Protein AF-A0A1M4EDM2-F1 (afdb_monomer_lite)

Organism: NCBI:txid93944

Radius of gyration: 16.01 Å; chains: 1; bounding box: 34×35×50 Å

InterPro domains:
  IPR000182 GNAT domain [PF00583] (12-68)
  IPR000182 GNAT domain [PS51186] (1-86)
  IPR016181 Acyl-CoA N-acyltransferase [SSF55729] (5-73)

pLDDT: mean 91.84, std 5.54, range [63.78, 97.19]

Structure (mmCIF, N/CA/C/O backbone):
data_AF-A0A1M4EDM2-F1
#
_entry.id   AF-A0A1M4EDM2-F1
#
loop_
_atom_site.group_PDB
_atom_site.id
_atom_site.type_symbol
_atom_site.label_atom_id
_atom_site.label_alt_id
_atom_site.label_comp_id
_atom_site.label_asym_id
_atom_site.label_entity_id
_atom_site.label_seq_id
_atom_site.pdbx_PDB_ins_code
_atom_site.Cartn_x
_atom_site.Cartn_y
_atom_site.Cartn_z
_atom_site.occupancy
_atom_site.B_iso_or_equiv
_atom_site.auth_seq_id
_atom_site.auth_comp_id
_atom_site.auth_asym_id
_atom_site.auth_atom_id
_atom_site.pdbx_PDB_model_num
ATOM 1 N N . MET A 1 1 ? -10.209 -5.060 -1.906 1.00 78.94 1 MET A N 1
ATOM 2 C CA . MET A 1 1 ? -8.745 -5.218 -1.933 1.00 78.94 1 MET A CA 1
ATOM 3 C C . MET A 1 1 ? -8.386 -5.806 -3.277 1.00 78.94 1 MET A C 1
ATOM 5 O O . MET A 1 1 ? -8.963 -6.828 -3.632 1.00 78.94 1 MET A O 1
ATOM 9 N N . SER A 1 2 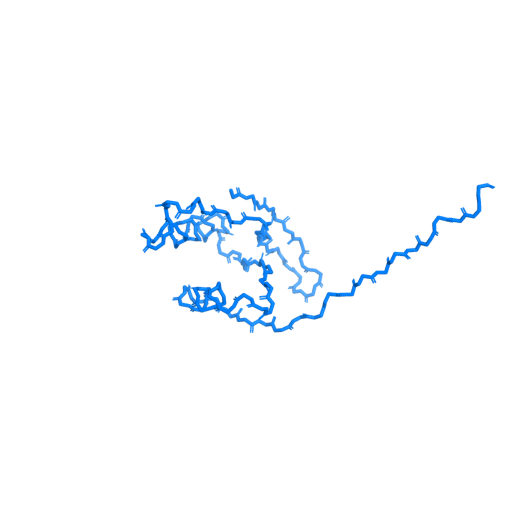? -7.505 -5.148 -4.019 1.00 89.25 2 SER A N 1
ATOM 10 C CA . SER A 1 2 ? -7.017 -5.591 -5.331 1.00 89.25 2 SER A CA 1
ATOM 11 C C . SER A 1 2 ? -5.493 -5.665 -5.312 1.00 89.25 2 SER A C 1
ATOM 13 O O . SER A 1 2 ? -4.829 -4.838 -4.686 1.00 89.25 2 SER A O 1
ATOM 15 N N . TRP A 1 3 ? -4.927 -6.666 -5.983 1.00 91.56 3 TRP A N 1
ATOM 16 C CA . TRP A 1 3 ? -3.483 -6.811 -6.142 1.00 91.56 3 TRP A CA 1
ATOM 17 C C . TRP A 1 3 ? -3.139 -7.544 -7.433 1.00 91.56 3 TRP A C 1
ATOM 19 O O . TRP A 1 3 ? -3.982 -8.199 -8.047 1.00 91.56 3 TRP A O 1
ATOM 29 N N . LEU A 1 4 ? -1.869 -7.459 -7.816 1.00 95.06 4 LEU A N 1
ATOM 30 C CA . LEU A 1 4 ? -1.296 -8.227 -8.914 1.00 95.06 4 LEU A CA 1
ATOM 31 C C . LEU A 1 4 ? 0.157 -8.606 -8.615 1.00 95.06 4 LEU A C 1
ATOM 33 O O . LEU A 1 4 ? 0.849 -7.929 -7.855 1.00 95.06 4 LEU A O 1
ATOM 37 N N . VAL A 1 5 ? 0.638 -9.683 -9.231 1.00 94.31 5 VAL A N 1
ATOM 38 C CA . VAL A 1 5 ? 2.057 -10.059 -9.169 1.00 94.31 5 VAL A CA 1
ATOM 39 C C . VAL A 1 5 ? 2.817 -9.305 -10.256 1.00 94.31 5 VAL A C 1
ATOM 41 O O . VAL A 1 5 ? 2.373 -9.227 -11.403 1.00 94.31 5 VAL A O 1
ATOM 44 N N . ARG A 1 6 ? 3.947 -8.702 -9.887 1.00 94.94 6 ARG A N 1
ATOM 45 C CA . ARG A 1 6 ? 4.773 -7.872 -10.766 1.00 94.94 6 ARG A CA 1
ATOM 46 C C . ARG A 1 6 ? 6.221 -8.329 -10.725 1.00 94.94 6 ARG A C 1
ATOM 48 O O . ARG A 1 6 ? 6.770 -8.545 -9.650 1.00 94.94 6 ARG A O 1
ATOM 55 N N . VAL A 1 7 ? 6.852 -8.366 -11.895 1.00 93.38 7 VAL A N 1
ATOM 56 C CA . VAL A 1 7 ? 8.300 -8.559 -12.015 1.00 93.38 7 VAL A CA 1
ATOM 57 C C . VAL A 1 7 ? 9.007 -7.286 -11.547 1.00 93.38 7 VAL A C 1
ATOM 59 O O . VAL A 1 7 ? 8.716 -6.187 -12.031 1.00 93.38 7 VAL A O 1
ATOM 62 N N . SER A 1 8 ? 9.955 -7.418 -10.622 1.00 90.06 8 SER A N 1
ATOM 63 C CA . SER A 1 8 ? 10.887 -6.346 -10.269 1.00 90.06 8 SER A CA 1
ATOM 64 C C . SER A 1 8 ? 12.179 -6.507 -11.060 1.00 90.06 8 SER A C 1
ATOM 66 O O . SER A 1 8 ? 12.987 -7.392 -10.786 1.00 90.06 8 SER A O 1
ATOM 68 N N . LEU A 1 9 ? 12.415 -5.594 -12.003 1.00 89.88 9 LEU A N 1
ATOM 69 C CA . LEU A 1 9 ? 13.661 -5.548 -12.779 1.00 89.88 9 LEU A CA 1
ATOM 70 C C . LEU A 1 9 ? 14.885 -5.175 -11.926 1.00 89.88 9 LEU A C 1
ATOM 72 O O . LEU A 1 9 ? 16.012 -5.438 -12.322 1.00 89.88 9 LEU A O 1
ATOM 76 N N . TRP A 1 10 ? 14.666 -4.582 -10.751 1.00 84.88 10 TRP A N 1
ATOM 77 C CA . TRP A 1 10 ? 15.733 -4.159 -9.844 1.00 84.88 10 TRP A CA 1
ATOM 78 C C . TRP A 1 10 ? 16.217 -5.281 -8.928 1.00 84.88 10 TRP A C 1
ATOM 80 O O . TRP A 1 10 ? 17.392 -5.333 -8.591 1.00 84.88 10 TRP A O 1
ATOM 90 N N . SER A 1 11 ? 15.310 -6.165 -8.506 1.00 85.00 11 SER A N 1
ATOM 91 C CA . SER A 1 11 ? 15.632 -7.281 -7.606 1.00 85.00 11 SER A CA 1
ATOM 92 C C . SER A 1 11 ? 15.678 -8.636 -8.313 1.00 85.00 11 SER A C 1
ATOM 94 O O . SER A 1 11 ? 15.997 -9.628 -7.671 1.00 85.00 11 SER A O 1
ATOM 96 N N . GLY A 1 12 ? 15.331 -8.695 -9.604 1.00 89.94 12 GLY A N 1
ATOM 97 C CA . GLY A 1 12 ? 15.335 -9.928 -10.398 1.00 89.94 12 GLY A CA 1
ATOM 98 C C . GLY A 1 12 ? 14.258 -10.947 -10.008 1.00 89.94 12 GLY A C 1
ATOM 99 O O . GLY A 1 12 ? 14.377 -12.112 -10.368 1.00 89.94 12 GLY A O 1
ATOM 100 N N . GLY A 1 13 ? 13.221 -10.535 -9.271 1.00 91.62 13 GLY A N 1
ATOM 101 C CA . GLY A 1 13 ? 12.186 -11.433 -8.753 1.00 91.62 13 GLY A CA 1
ATOM 102 C C . GLY A 1 13 ? 10.809 -10.782 -8.668 1.00 91.62 13 GLY A C 1
ATOM 103 O O . GLY A 1 13 ? 10.673 -9.561 -8.775 1.00 91.62 13 GLY A O 1
ATOM 104 N N . ASP A 1 14 ? 9.786 -11.607 -8.470 1.00 95.75 14 ASP A N 1
ATOM 105 C CA . ASP A 1 14 ? 8.400 -11.157 -8.378 1.00 95.75 14 ASP A CA 1
ATOM 106 C C . ASP A 1 14 ? 8.062 -10.576 -7.003 1.00 95.75 14 ASP A C 1
ATOM 108 O O . ASP A 1 14 ? 8.522 -11.050 -5.963 1.00 95.75 14 ASP A O 1
ATOM 112 N N . TYR A 1 15 ? 7.178 -9.584 -6.996 1.00 95.81 15 TYR A N 1
ATOM 113 C CA . TYR A 1 15 ? 6.573 -9.026 -5.792 1.00 95.81 15 TYR A CA 1
ATOM 114 C C . TYR A 1 15 ? 5.057 -8.901 -5.968 1.00 95.81 15 TYR A C 1
ATOM 116 O O . TYR A 1 15 ?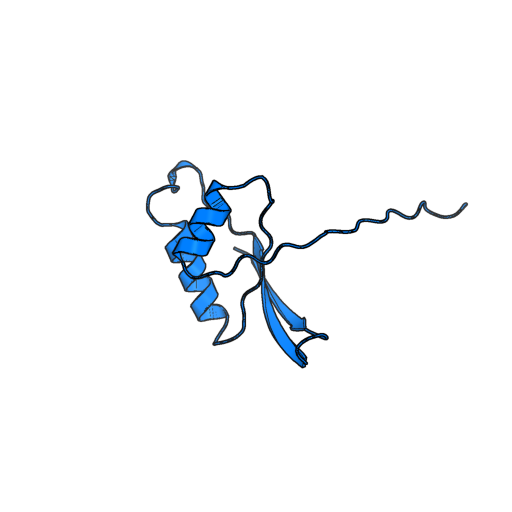 4.552 -8.809 -7.089 1.00 95.81 15 TYR A O 1
ATOM 124 N N . LEU A 1 16 ? 4.319 -8.896 -4.860 1.00 97.19 16 LEU A N 1
ATOM 125 C CA . LEU A 1 16 ? 2.884 -8.625 -4.862 1.00 97.19 16 LEU A CA 1
ATOM 126 C C . LEU A 1 16 ? 2.677 -7.112 -4.748 1.00 97.19 16 LEU A C 1
ATOM 128 O O . LEU A 1 16 ? 3.026 -6.499 -3.741 1.00 97.19 16 LEU A O 1
ATOM 132 N N . ALA A 1 17 ? 2.142 -6.496 -5.797 1.00 96.50 17 ALA A N 1
ATOM 133 C CA . ALA A 1 17 ? 1.752 -5.094 -5.796 1.00 96.50 17 ALA A CA 1
ATOM 134 C C . ALA A 1 17 ? 0.307 -4.987 -5.298 1.00 96.50 17 ALA A C 1
ATOM 136 O O . ALA A 1 17 ? -0.619 -5.382 -6.008 1.00 96.50 17 ALA A O 1
ATOM 137 N N . LEU A 1 18 ? 0.131 -4.484 -4.078 1.00 96.94 18 LEU A N 1
ATOM 138 C CA . LEU A 1 18 ? -1.178 -4.155 -3.527 1.00 96.94 18 LEU A CA 1
ATOM 139 C C . LEU A 1 18 ? -1.586 -2.785 -4.078 1.00 96.94 18 LEU A C 1
ATOM 141 O O . LEU A 1 18 ? -0.869 -1.804 -3.882 1.00 96.94 18 LEU A O 1
ATOM 145 N N . ASP A 1 19 ? -2.706 -2.759 -4.794 1.00 92.00 19 ASP A N 1
ATOM 146 C CA . ASP A 1 19 ? -3.212 -1.574 -5.486 1.00 92.00 19 ASP A CA 1
ATOM 147 C C . ASP A 1 19 ? -4.045 -0.724 -4.522 1.00 92.00 19 ASP A C 1
ATOM 149 O O . ASP A 1 19 ? -3.651 0.387 -4.184 1.00 92.00 19 ASP A O 1
ATOM 153 N N . ASP A 1 20 ? -5.110 -1.309 -3.960 1.00 87.94 20 ASP A N 1
ATOM 154 C CA . ASP A 1 20 ? -5.976 -0.624 -3.001 1.00 87.94 20 ASP A CA 1
ATOM 155 C C . ASP A 1 20 ? -6.381 -1.493 -1.802 1.00 87.94 20 ASP A C 1
ATOM 157 O O . ASP A 1 20 ? -6.798 -2.657 -1.919 1.00 87.94 20 ASP A O 1
ATOM 161 N N . LEU A 1 21 ? -6.354 -0.860 -0.627 1.00 89.19 21 LEU A N 1
ATOM 162 C CA . LEU A 1 21 ? -6.908 -1.358 0.628 1.00 89.19 21 LEU A CA 1
ATOM 163 C C . LEU A 1 21 ? -7.891 -0.326 1.187 1.00 89.19 21 LEU A C 1
ATOM 165 O O . LEU A 1 21 ? -7.499 0.715 1.712 1.00 89.19 21 LEU A O 1
ATOM 169 N N . PHE A 1 22 ? -9.178 -0.648 1.123 1.00 87.62 22 PHE A N 1
ATOM 170 C CA . PHE A 1 22 ? -10.241 0.190 1.662 1.00 87.62 22 PHE A CA 1
ATOM 171 C C . PHE A 1 22 ? -10.908 -0.492 2.856 1.00 87.62 22 PHE A C 1
ATOM 173 O O . PHE A 1 22 ? -11.234 -1.678 2.805 1.00 87.62 22 PHE A O 1
ATOM 180 N N . VAL A 1 23 ? -11.125 0.278 3.920 1.00 87.44 23 VAL A N 1
ATOM 181 C CA . VAL 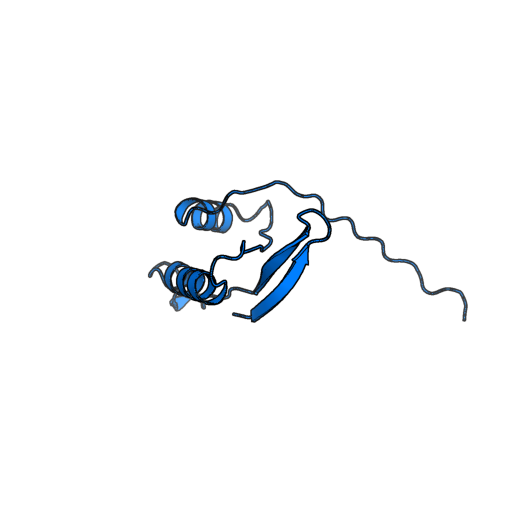A 1 23 ? -11.925 -0.105 5.086 1.00 87.44 23 VAL A CA 1
ATOM 182 C C . VAL A 1 23 ? -13.017 0.945 5.215 1.00 87.44 23 VAL A C 1
ATOM 184 O O . VAL A 1 23 ? -12.702 2.134 5.277 1.00 87.44 23 VAL A O 1
ATOM 187 N N . ALA A 1 24 ? -14.277 0.511 5.223 1.00 88.50 24 ALA A N 1
ATOM 188 C CA . ALA A 1 24 ? -15.414 1.403 5.411 1.00 88.50 24 ALA A CA 1
ATOM 189 C C . ALA A 1 24 ? -15.324 2.108 6.771 1.00 88.50 24 ALA A C 1
ATOM 191 O O . ALA A 1 24 ? -14.827 1.530 7.735 1.00 88.50 24 ALA A O 1
ATOM 192 N N . ASP A 1 25 ? -15.807 3.347 6.857 1.00 86.12 25 ASP A N 1
AT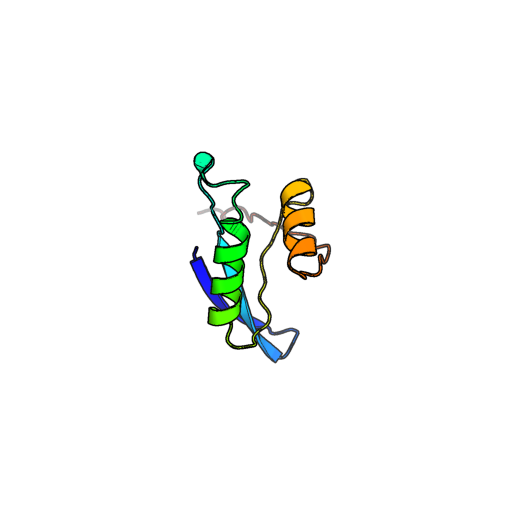OM 193 C CA . ASP A 1 25 ? -15.567 4.194 8.031 1.00 86.12 25 ASP A CA 1
ATOM 194 C C . ASP A 1 25 ? -16.104 3.599 9.340 1.00 86.12 25 ASP A C 1
ATOM 196 O O . ASP A 1 25 ? -15.421 3.686 10.357 1.00 86.12 25 ASP A O 1
ATOM 200 N N . GLY A 1 26 ? -17.251 2.913 9.301 1.00 87.69 26 GLY A N 1
ATOM 201 C CA . GLY A 1 26 ? -17.823 2.216 10.463 1.00 87.69 26 GLY A CA 1
ATOM 202 C C . GLY A 1 26 ? -17.020 1.003 10.951 1.00 87.69 26 GLY A C 1
ATOM 203 O O . GLY A 1 26 ? -17.197 0.579 12.084 1.00 87.69 26 GLY A O 1
ATOM 204 N N . GLU A 1 27 ? -16.103 0.487 10.131 1.00 85.25 27 GLU A N 1
ATOM 205 C CA . GLU A 1 27 ? -15.280 -0.697 10.422 1.00 85.25 27 GLU A CA 1
ATOM 206 C C . GLU A 1 27 ? -13.828 -0.323 10.778 1.00 85.25 27 GLU A C 1
ATOM 208 O O . GLU A 1 27 ? -12.959 -1.183 10.978 1.00 85.25 27 GLU A O 1
ATOM 213 N N . ARG A 1 28 ? -13.510 0.978 10.816 1.00 85.31 28 ARG A N 1
ATOM 214 C CA . ARG A 1 28 ? -12.183 1.460 11.214 1.00 85.31 28 ARG A CA 1
ATOM 215 C C . ARG A 1 28 ? -12.016 1.350 12.729 1.00 85.31 28 ARG A C 1
ATOM 217 O O . ARG A 1 28 ? -12.956 1.491 13.495 1.00 85.31 28 ARG A O 1
ATOM 224 N N . GLY A 1 29 ? -10.778 1.133 13.170 1.00 83.19 29 GLY A N 1
ATOM 225 C CA . GLY A 1 29 ? -10.443 1.040 14.595 1.00 83.19 29 GLY A CA 1
ATOM 226 C C . GLY A 1 29 ? -10.637 -0.348 15.213 1.00 83.19 29 GLY A C 1
ATOM 227 O O . GLY A 1 29 ? -9.960 -0.643 16.189 1.00 83.19 29 GLY A O 1
ATOM 228 N N . ASP A 1 30 ? -11.423 -1.236 14.595 1.00 85.50 30 ASP A N 1
ATOM 229 C CA . ASP A 1 30 ? -11.667 -2.605 15.087 1.00 85.50 30 ASP A CA 1
ATOM 230 C C . ASP A 1 30 ? -10.755 -3.668 14.432 1.00 85.50 30 ASP A C 1
ATOM 232 O O . ASP A 1 30 ? -11.115 -4.818 14.184 1.00 85.50 30 ASP A O 1
ATOM 236 N N . GLY A 1 31 ? -9.543 -3.273 14.036 1.00 89.75 31 GLY A N 1
ATOM 237 C CA . GLY A 1 31 ? -8.552 -4.196 13.465 1.00 89.75 31 GLY A CA 1
ATOM 238 C C . GLY A 1 31 ? -8.859 -4.734 12.057 1.00 89.75 31 GLY A C 1
ATOM 239 O O . GLY A 1 31 ? -8.067 -5.519 11.536 1.00 89.75 31 GLY A O 1
ATOM 240 N N . ALA A 1 32 ? -9.937 -4.296 11.393 1.00 92.38 32 ALA A N 1
ATOM 241 C CA . ALA A 1 32 ? -10.304 -4.745 10.043 1.00 92.38 32 ALA A CA 1
ATOM 242 C C . ALA A 1 32 ? -9.161 -4.591 9.025 1.00 92.38 32 ALA A C 1
ATOM 244 O O . ALA A 1 32 ? -8.854 -5.526 8.287 1.00 92.38 32 ALA A O 1
ATOM 245 N N . GLY A 1 33 ? -8.469 -3.448 9.040 1.00 92.75 33 GLY A N 1
ATOM 246 C CA . GLY A 1 33 ? -7.316 -3.212 8.167 1.00 92.75 33 GLY A CA 1
ATOM 247 C C . GLY A 1 33 ? -6.172 -4.204 8.397 1.00 92.75 33 GLY A C 1
ATOM 248 O O . GLY A 1 33 ? -5.547 -4.650 7.441 1.00 92.75 33 GLY A O 1
ATOM 249 N N . GLU A 1 34 ? -5.918 -4.598 9.647 1.00 94.19 34 GLU A N 1
ATOM 250 C CA . GLU A 1 34 ? -4.872 -5.577 9.960 1.00 94.19 34 GLU A CA 1
ATOM 251 C C . GLU A 1 34 ? -5.258 -6.976 9.478 1.00 94.19 34 GLU A C 1
ATOM 253 O O . GLU A 1 34 ? -4.437 -7.652 8.862 1.00 94.19 34 GLU A O 1
ATOM 258 N N . ARG A 1 35 ? -6.516 -7.390 9.684 1.00 94.81 35 ARG A N 1
ATOM 259 C CA . ARG A 1 35 ? -7.028 -8.669 9.162 1.00 94.81 35 ARG A CA 1
ATOM 260 C C . ARG A 1 35 ? -6.890 -8.745 7.643 1.00 94.81 35 ARG A C 1
ATOM 262 O O . ARG A 1 35 ? -6.440 -9.757 7.114 1.00 94.81 35 ARG A O 1
ATOM 269 N N . LEU A 1 36 ? -7.225 -7.657 6.953 1.00 95.19 36 LEU A N 1
ATOM 270 C CA . LEU A 1 36 ? -7.067 -7.565 5.507 1.00 95.19 36 LEU A CA 1
ATOM 271 C C . LEU A 1 36 ? -5.587 -7.648 5.098 1.00 95.19 36 LEU A C 1
ATOM 273 O O . LEU A 1 36 ? -5.249 -8.450 4.237 1.00 95.19 36 LEU A O 1
ATOM 277 N N . MET A 1 37 ? -4.682 -6.903 5.736 1.00 96.00 37 MET A N 1
ATOM 278 C CA . MET A 1 37 ? -3.248 -6.980 5.411 1.00 96.00 37 MET A CA 1
ATOM 279 C C . MET A 1 37 ? -2.642 -8.362 5.688 1.00 96.00 37 MET A C 1
ATOM 281 O O . MET A 1 37 ? -1.783 -8.810 4.932 1.00 96.00 37 MET A O 1
ATOM 285 N N . ARG A 1 38 ? -3.116 -9.078 6.715 1.00 95.12 38 ARG A N 1
ATOM 286 C CA . ARG A 1 38 ? -2.735 -10.481 6.948 1.00 95.12 38 ARG A CA 1
ATOM 287 C C . ARG A 1 38 ? -3.199 -11.387 5.810 1.00 95.12 38 ARG A C 1
ATOM 289 O O . ARG A 1 38 ? -2.416 -12.203 5.347 1.00 95.12 38 ARG A O 1
ATOM 296 N N . ALA A 1 39 ? -4.410 -11.194 5.290 1.00 96.00 39 ALA A N 1
ATOM 297 C CA . ALA A 1 39 ? -4.862 -11.928 4.108 1.00 96.00 39 ALA A CA 1
ATOM 298 C C . ALA A 1 39 ? -3.997 -11.634 2.862 1.00 96.00 39 ALA A C 1
ATOM 300 O O . ALA A 1 39 ? -3.717 -12.549 2.089 1.00 96.00 39 ALA A O 1
ATOM 301 N N . VAL A 1 40 ? -3.507 -10.395 2.692 1.00 96.19 40 VAL A N 1
ATOM 302 C CA . VAL A 1 40 ? -2.519 -10.065 1.641 1.00 96.19 40 VAL A CA 1
ATOM 303 C C . VAL A 1 40 ? -1.208 -10.822 1.860 1.00 96.19 40 VAL A C 1
ATOM 305 O O . VAL A 1 40 ? -0.636 -11.331 0.899 1.00 96.19 40 VAL A O 1
ATOM 308 N N . ALA A 1 41 ? -0.731 -10.906 3.107 1.00 95.88 41 ALA A N 1
ATOM 309 C CA . ALA A 1 41 ? 0.488 -11.636 3.467 1.00 95.88 41 ALA A CA 1
ATOM 310 C C . ALA A 1 41 ? 0.411 -13.117 3.082 1.00 95.88 41 ALA A C 1
ATOM 312 O O . ALA A 1 41 ? 1.334 -13.624 2.443 1.00 95.88 41 ALA A O 1
ATOM 313 N N . GLU A 1 42 ? -0.714 -13.772 3.369 1.00 96.00 42 GLU A N 1
ATOM 314 C CA . GLU A 1 42 ? -0.960 -15.150 2.929 1.00 96.00 42 GLU A CA 1
ATOM 315 C C . GLU A 1 42 ? -0.967 -15.254 1.394 1.00 96.00 42 GLU A C 1
ATOM 317 O O . GLU A 1 42 ? -0.282 -16.100 0.814 1.00 96.00 42 GLU A O 1
ATOM 322 N N . ALA A 1 43 ? -1.666 -14.341 0.708 1.00 95.62 43 ALA A N 1
ATOM 323 C CA . ALA A 1 43 ? -1.739 -14.321 -0.756 1.00 95.62 43 ALA A CA 1
ATOM 324 C C . ALA A 1 43 ? -0.384 -14.057 -1.440 1.00 95.62 43 ALA A C 1
ATOM 326 O O . ALA A 1 43 ? -0.173 -14.467 -2.584 1.00 95.62 43 ALA A O 1
ATOM 327 N N . ALA A 1 44 ? 0.552 -13.391 -0.761 1.00 95.94 44 ALA A N 1
ATOM 328 C CA . ALA A 1 44 ? 1.887 -13.132 -1.289 1.00 95.94 44 ALA A CA 1
ATOM 329 C C . ALA A 1 44 ? 2.736 -14.405 -1.407 1.00 95.94 44 ALA A C 1
ATOM 331 O O . ALA A 1 44 ? 3.661 -14.439 -2.229 1.00 95.94 44 ALA A O 1
ATOM 332 N N . ALA A 1 45 ? 2.420 -15.446 -0.626 1.00 94.44 45 ALA A N 1
ATOM 333 C CA . ALA A 1 45 ? 3.137 -16.720 -0.596 1.00 94.44 45 ALA A CA 1
ATOM 334 C C . ALA A 1 45 ? 4.666 -16.524 -0.507 1.00 94.44 45 ALA A C 1
ATOM 336 O O . ALA A 1 45 ? 5.429 -17.039 -1.324 1.00 94.44 45 ALA A O 1
ATOM 337 N N . GLY A 1 46 ? 5.102 -15.696 0.451 1.00 93.38 46 GLY A N 1
ATOM 338 C CA . GLY A 1 46 ? 6.516 -15.395 0.714 1.00 93.38 46 GLY A CA 1
ATOM 339 C C . GLY A 1 46 ? 7.140 -14.296 -0.155 1.00 93.38 46 GLY A C 1
ATOM 340 O O . GLY A 1 46 ? 8.290 -13.926 0.072 1.00 93.38 46 GLY A O 1
ATOM 341 N N . ARG A 1 47 ? 6.411 -13.737 -1.129 1.00 95.19 47 ARG A N 1
ATOM 342 C CA . ARG A 1 47 ? 6.882 -12.577 -1.905 1.00 95.19 47 ARG A CA 1
ATOM 343 C C . ARG A 1 47 ? 6.853 -11.304 -1.065 1.00 95.19 47 ARG A C 1
ATOM 345 O O . ARG A 1 47 ? 6.004 -11.132 -0.193 1.00 95.19 47 ARG A O 1
ATOM 352 N N . VAL A 1 48 ? 7.724 -10.357 -1.409 1.00 94.94 48 VAL A N 1
ATOM 353 C CA . VAL A 1 48 ? 7.624 -8.986 -0.892 1.00 94.94 48 VAL A CA 1
ATOM 354 C C . VAL A 1 48 ? 6.296 -8.383 -1.347 1.00 94.94 48 VAL A C 1
ATOM 356 O O . VAL A 1 48 ? 5.929 -8.495 -2.517 1.00 94.94 48 VAL A O 1
ATOM 359 N N . ILE A 1 49 ? 5.596 -7.714 -0.436 1.00 96.75 49 ILE A N 1
ATOM 360 C CA . ILE A 1 49 ? 4.393 -6.943 -0.748 1.00 96.75 49 ILE A CA 1
ATOM 361 C C . ILE A 1 49 ? 4.786 -5.468 -0.859 1.00 96.75 49 ILE A C 1
ATOM 363 O O . ILE A 1 49 ? 5.534 -4.964 -0.023 1.00 96.75 49 ILE A O 1
ATOM 367 N N . ARG A 1 50 ? 4.298 -4.768 -1.888 1.00 95.56 50 ARG A N 1
ATOM 368 C CA . ARG A 1 50 ? 4.546 -3.333 -2.093 1.00 95.56 50 ARG A CA 1
ATOM 369 C C . ARG A 1 50 ? 3.247 -2.578 -2.333 1.00 95.56 50 ARG A C 1
ATOM 371 O O . ARG A 1 50 ? 2.433 -3.005 -3.144 1.00 95.56 50 ARG A O 1
ATOM 378 N N . TRP A 1 51 ? 3.106 -1.443 -1.661 1.00 96.00 51 TRP A N 1
ATOM 379 C CA . TRP A 1 51 ? 2.049 -0.450 -1.848 1.00 96.00 51 TRP A CA 1
ATOM 380 C C . TRP A 1 51 ? 2.610 0.938 -1.542 1.00 96.00 51 TRP A C 1
ATOM 382 O O . TRP A 1 51 ? 3.693 1.068 -0.966 1.00 96.00 51 TRP A O 1
ATOM 392 N N . GLU A 1 52 ? 1.882 1.976 -1.937 1.00 95.12 52 GLU A N 1
ATOM 393 C CA . GLU A 1 52 ? 2.259 3.362 -1.677 1.00 95.12 52 GLU A CA 1
ATOM 394 C C . GLU A 1 52 ? 1.313 3.977 -0.640 1.00 95.12 52 GLU A C 1
ATOM 396 O O . GLU A 1 52 ? 0.125 3.667 -0.569 1.00 95.12 52 GLU A O 1
ATOM 401 N N . VAL A 1 53 ? 1.850 4.862 0.196 1.00 94.56 53 VAL A N 1
ATOM 402 C CA . VAL A 1 53 ? 1.078 5.662 1.147 1.00 94.56 53 VAL A CA 1
ATOM 403 C C . VAL A 1 53 ? 1.500 7.115 0.997 1.00 94.56 53 VAL A C 1
ATOM 405 O O . VAL A 1 53 ? 2.685 7.420 0.870 1.00 94.56 53 VAL A O 1
ATOM 408 N N . ALA A 1 54 ? 0.530 8.029 0.992 1.00 94.00 54 ALA A N 1
ATOM 409 C CA . ALA A 1 54 ? 0.827 9.451 0.904 1.00 94.00 54 ALA A CA 1
ATOM 410 C C . ALA A 1 54 ? 1.686 9.903 2.100 1.00 94.00 54 ALA A C 1
ATOM 412 O O . ALA A 1 54 ? 1.396 9.557 3.249 1.00 94.00 54 ALA A O 1
ATOM 413 N N . ALA A 1 55 ? 2.695 10.741 1.842 1.00 94.31 55 ALA A N 1
ATOM 414 C CA . ALA A 1 55 ? 3.575 11.290 2.879 1.00 94.31 55 ALA A CA 1
ATOM 415 C C . ALA A 1 55 ? 2.805 12.060 3.973 1.00 94.31 55 ALA A C 1
ATOM 417 O O . ALA A 1 55 ? 3.199 12.046 5.135 1.00 94.31 55 ALA A O 1
ATOM 418 N N . ALA A 1 56 ? 1.670 12.672 3.620 1.00 95.25 56 ALA A N 1
ATOM 419 C CA . ALA A 1 56 ? 0.796 13.366 4.564 1.00 95.25 56 ALA A CA 1
ATOM 420 C C . ALA A 1 56 ? -0.066 12.421 5.431 1.00 95.25 56 ALA A C 1
ATOM 422 O O . ALA A 1 56 ? -0.609 12.845 6.449 1.00 95.25 56 ALA A O 1
ATOM 423 N N . ASN A 1 57 ? -0.208 11.142 5.064 1.00 94.25 57 ASN A N 1
ATOM 424 C CA . ASN A 1 57 ? -1.056 10.191 5.784 1.00 94.25 57 ASN A CA 1
ATOM 425 C C . ASN A 1 57 ? -0.293 9.506 6.932 1.00 94.25 57 ASN A C 1
ATOM 427 O O . ASN A 1 57 ? 0.026 8.316 6.889 1.00 94.25 57 ASN A O 1
ATOM 431 N N . VAL A 1 58 ? -0.012 10.283 7.979 1.00 95.56 58 VAL A N 1
ATOM 432 C CA . VAL A 1 58 ? 0.738 9.839 9.168 1.00 95.56 58 VAL A CA 1
ATOM 433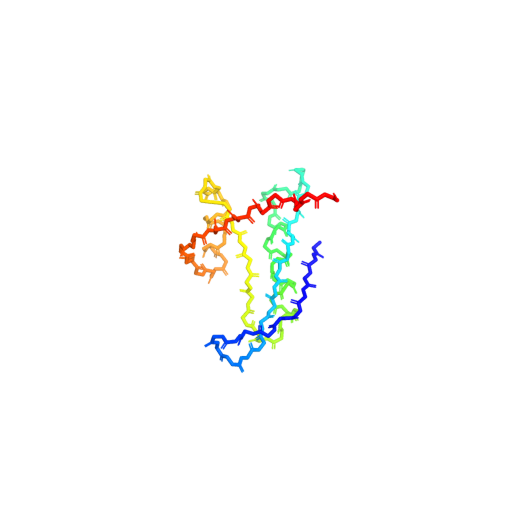 C C . VAL A 1 58 ? 0.041 8.679 9.890 1.00 95.56 58 VAL A C 1
ATOM 435 O O . VAL A 1 58 ? 0.703 7.779 10.403 1.00 95.56 58 VAL A O 1
ATOM 438 N N . ALA A 1 59 ? -1.295 8.663 9.917 1.00 91.94 59 ALA A N 1
ATOM 439 C CA . ALA A 1 59 ? -2.056 7.591 10.555 1.00 91.94 59 ALA A CA 1
ATOM 440 C C . ALA A 1 59 ? -1.847 6.244 9.844 1.00 91.94 59 ALA A C 1
ATOM 442 O O . ALA A 1 59 ? -1.555 5.244 10.502 1.00 91.94 59 ALA A O 1
ATOM 443 N N . ALA A 1 60 ? -1.927 6.220 8.508 1.00 92.38 60 ALA A N 1
ATOM 444 C CA . ALA A 1 60 ? -1.664 5.012 7.731 1.00 92.38 60 ALA A CA 1
ATOM 445 C C . ALA A 1 60 ? -0.196 4.572 7.830 1.00 92.38 60 ALA A C 1
ATOM 447 O O . ALA A 1 60 ? 0.070 3.385 7.981 1.00 92.38 60 ALA A O 1
ATOM 448 N N . GLN A 1 61 ? 0.757 5.510 7.824 1.00 95.38 61 GLN A N 1
ATOM 449 C CA . GLN A 1 61 ? 2.179 5.200 8.030 1.00 95.38 61 GLN A CA 1
ATOM 450 C C . GLN A 1 61 ? 2.425 4.493 9.370 1.00 95.38 61 GLN A C 1
ATOM 452 O O . GLN A 1 61 ? 3.030 3.422 9.391 1.00 95.38 61 GLN A O 1
ATOM 457 N N . ARG A 1 62 ? 1.881 5.028 10.474 1.00 94.88 62 ARG A N 1
ATOM 458 C CA . ARG A 1 62 ? 1.963 4.395 11.804 1.00 94.88 62 ARG A CA 1
ATOM 459 C C . ARG A 1 62 ? 1.313 3.015 11.824 1.00 94.88 62 ARG A C 1
ATOM 461 O O . ARG A 1 62 ? 1.841 2.092 12.438 1.00 94.88 62 ARG A O 1
ATOM 468 N N . PHE A 1 63 ? 0.169 2.869 11.158 1.00 93.12 63 PHE A N 1
ATOM 469 C CA . PHE A 1 63 ? -0.501 1.580 11.013 1.00 93.12 63 PHE A CA 1
ATOM 470 C C . PHE A 1 63 ? 0.385 0.557 10.287 1.00 93.12 63 PHE A C 1
ATOM 472 O O . PHE A 1 63 ? 0.573 -0.544 10.803 1.00 93.12 63 PHE A O 1
ATOM 479 N N . TYR A 1 64 ? 0.974 0.922 9.145 1.00 95.31 64 TYR A N 1
ATOM 480 C CA . TYR A 1 64 ? 1.825 0.022 8.366 1.00 95.31 64 TYR A CA 1
ATOM 481 C C . TYR A 1 64 ? 3.116 -0.353 9.107 1.00 95.31 64 TYR A C 1
ATOM 483 O O . TYR A 1 64 ? 3.487 -1.524 9.129 1.00 95.31 64 TYR A O 1
ATOM 491 N N . GLN A 1 65 ? 3.746 0.595 9.803 1.00 96.12 65 GLN A N 1
ATOM 492 C CA . GLN A 1 65 ? 4.896 0.302 10.667 1.00 96.12 65 GLN A CA 1
ATOM 493 C C . GLN A 1 65 ? 4.538 -0.678 11.789 1.00 96.12 65 GLN A C 1
ATOM 495 O O . GLN A 1 65 ? 5.289 -1.612 12.058 1.00 96.12 65 GLN A O 1
ATOM 500 N N . ARG A 1 66 ? 3.365 -0.515 12.419 1.00 94.81 66 ARG A N 1
ATOM 501 C CA . ARG A 1 66 ? 2.896 -1.403 13.495 1.00 94.81 66 ARG A CA 1
ATOM 502 C C . ARG A 1 66 ? 2.713 -2.853 13.039 1.00 94.81 66 ARG A C 1
ATOM 504 O O . ARG A 1 66 ? 2.897 -3.754 13.849 1.00 94.81 66 ARG A O 1
ATOM 511 N N . ILE A 1 67 ? 2.368 -3.083 11.772 1.00 93.38 67 ILE A N 1
ATOM 512 C CA . ILE A 1 67 ? 2.252 -4.437 11.204 1.00 93.38 67 ILE A CA 1
ATOM 513 C C . ILE A 1 67 ? 3.575 -4.961 10.612 1.00 93.38 67 ILE A C 1
ATOM 515 O O . ILE A 1 67 ? 3.581 -6.020 9.993 1.00 93.38 67 ILE A O 1
ATOM 519 N N . GLY A 1 68 ? 4.686 -4.239 10.803 1.00 95.19 68 GLY A N 1
ATOM 520 C CA . GLY A 1 68 ? 6.031 -4.660 10.404 1.00 95.19 68 GLY A CA 1
ATOM 521 C C . GLY A 1 68 ? 6.486 -4.187 9.022 1.00 95.19 68 GLY A C 1
ATOM 522 O O . GLY A 1 68 ? 7.519 -4.650 8.546 1.00 95.19 68 GLY A O 1
ATOM 523 N N . ALA A 1 69 ? 5.752 -3.283 8.365 1.00 96.62 69 ALA A N 1
ATOM 524 C CA . ALA A 1 69 ? 6.191 -2.724 7.089 1.00 96.62 69 ALA A CA 1
ATOM 525 C C . ALA A 1 69 ? 7.300 -1.678 7.285 1.00 96.62 69 ALA A C 1
ATOM 527 O O . ALA A 1 69 ? 7.205 -0.794 8.141 1.00 96.62 69 ALA A O 1
ATOM 528 N N . GLU A 1 70 ? 8.320 -1.736 6.434 1.00 96.75 70 GLU A N 1
ATOM 529 C CA . GLU A 1 70 ? 9.338 -0.694 6.323 1.00 96.75 70 GLU A CA 1
ATOM 530 C C . GLU A 1 70 ? 8.837 0.444 5.420 1.00 96.75 70 GLU A C 1
ATOM 532 O O . GLU A 1 70 ? 8.296 0.205 4.338 1.00 96.75 70 GLU A O 1
ATOM 537 N N . LEU A 1 71 ? 9.015 1.697 5.854 1.00 96.69 71 LEU A N 1
ATOM 538 C CA . LEU A 1 71 ? 8.662 2.871 5.057 1.00 96.69 71 LEU A CA 1
ATOM 539 C C . LEU A 1 71 ? 9.898 3.406 4.337 1.00 96.69 71 LEU A C 1
ATOM 541 O O . LEU A 1 71 ? 10.811 3.932 4.969 1.00 96.69 71 LEU A O 1
ATOM 545 N N . ILE A 1 72 ? 9.884 3.325 3.009 1.00 94.94 72 ILE A N 1
ATOM 546 C CA . ILE A 1 72 ? 10.957 3.830 2.152 1.00 94.94 72 ILE A CA 1
ATOM 547 C C . ILE A 1 72 ? 10.449 5.086 1.426 1.00 94.94 72 ILE A C 1
ATOM 549 O O . ILE A 1 72 ? 9.502 4.984 0.638 1.00 94.94 72 ILE A O 1
ATOM 553 N N . PRO A 1 73 ? 11.042 6.274 1.659 1.00 93.44 73 PRO A N 1
ATOM 554 C CA . PRO A 1 73 ? 10.684 7.480 0.923 1.00 93.44 73 PRO A CA 1
ATOM 555 C C . PRO A 1 73 ? 10.903 7.306 -0.584 1.00 93.44 73 PRO A C 1
ATOM 557 O O . PRO A 1 73 ? 11.941 6.812 -1.023 1.00 93.44 73 PRO A O 1
ATOM 560 N N . LYS A 1 74 ? 9.936 7.753 -1.387 1.00 91.00 74 LYS A N 1
ATOM 561 C CA . LYS A 1 74 ? 9.993 7.692 -2.851 1.00 91.00 74 LYS A CA 1
ATOM 562 C C . LYS A 1 74 ? 9.436 8.975 -3.456 1.00 91.00 74 LYS A C 1
ATOM 564 O O . LYS A 1 74 ? 8.424 9.498 -2.999 1.00 91.00 74 LYS A O 1
ATOM 569 N N . LEU A 1 75 ? 10.080 9.450 -4.519 1.00 93.69 75 LEU A N 1
ATOM 570 C CA . LEU A 1 75 ? 9.547 10.509 -5.372 1.00 93.69 75 LEU A CA 1
ATOM 571 C C . LEU A 1 75 ? 8.717 9.891 -6.502 1.00 93.69 75 LEU A C 1
ATOM 573 O O . LEU A 1 75 ? 9.150 8.944 -7.160 1.00 93.69 75 LEU A O 1
ATOM 577 N N . ILE A 1 76 ? 7.526 10.441 -6.738 1.00 92.00 76 ILE A N 1
ATOM 578 C CA . ILE A 1 76 ? 6.685 10.085 -7.884 1.00 92.00 76 ILE A CA 1
ATOM 579 C C . ILE A 1 76 ? 6.853 11.181 -8.934 1.00 92.00 76 ILE A C 1
ATOM 581 O O . ILE A 1 76 ? 6.318 12.279 -8.788 1.00 92.00 76 ILE A O 1
ATOM 585 N N . CYS A 1 77 ? 7.586 10.882 -10.004 1.00 93.44 77 CYS A N 1
ATOM 586 C CA . CYS A 1 77 ? 7.699 11.771 -11.154 1.00 93.44 77 CYS A CA 1
ATOM 587 C C . CYS A 1 77 ? 6.502 11.555 -12.087 1.00 93.44 77 CYS A C 1
ATOM 589 O O . CYS A 1 77 ? 6.223 10.425 -12.488 1.00 93.44 77 CYS A O 1
ATOM 591 N N . ARG A 1 78 ? 5.806 12.633 -12.460 1.00 93.31 78 ARG A N 1
ATOM 592 C CA . ARG A 1 78 ? 4.761 12.612 -13.492 1.00 93.31 78 ARG A CA 1
ATOM 593 C C . ARG A 1 78 ? 5.150 13.569 -14.606 1.00 93.31 78 ARG A C 1
ATOM 595 O O . ARG A 1 78 ? 5.431 14.732 -14.338 1.00 93.31 78 ARG A O 1
ATOM 602 N N . TRP A 1 79 ? 5.134 13.085 -15.842 1.00 94.19 79 TRP A N 1
ATOM 603 C CA . TRP A 1 79 ? 5.327 13.909 -17.028 1.00 94.19 79 TRP A CA 1
ATOM 604 C C . TRP A 1 79 ? 4.145 13.697 -17.966 1.00 94.19 79 TRP A C 1
ATOM 606 O O . TRP A 1 79 ? 3.956 12.610 -18.505 1.00 94.19 79 TRP A O 1
ATOM 616 N N . GLN A 1 80 ? 3.321 14.730 -18.119 1.00 93.12 80 GLN A N 1
ATOM 617 C CA . GLN A 1 80 ? 2.244 14.741 -19.097 1.00 93.12 80 GLN A CA 1
ATOM 618 C C . GLN A 1 80 ? 2.781 15.356 -20.390 1.00 93.12 80 GLN A C 1
ATOM 620 O O . GLN A 1 80 ? 3.032 16.558 -20.453 1.00 93.12 80 GLN A O 1
ATOM 625 N N . VAL A 1 81 ? 2.987 14.524 -21.410 1.00 91.12 81 VAL A N 1
ATOM 626 C CA . VAL A 1 81 ? 3.368 14.987 -22.749 1.00 91.12 81 VAL A CA 1
ATOM 627 C C . VAL A 1 81 ? 2.103 15.475 -23.449 1.00 91.12 81 VAL A C 1
ATOM 629 O O . VAL A 1 81 ? 1.097 14.765 -23.483 1.00 91.12 81 VAL A O 1
ATOM 632 N N . ALA A 1 82 ? 2.125 16.700 -23.973 1.00 86.62 82 ALA A N 1
ATOM 633 C CA . ALA A 1 82 ? 1.017 17.200 -24.776 1.00 86.62 82 ALA A CA 1
ATOM 634 C C . ALA A 1 82 ? 0.844 16.307 -26.019 1.00 86.62 82 ALA A C 1
ATOM 636 O O . ALA A 1 82 ? 1.851 15.913 -26.615 1.00 86.62 82 ALA A O 1
ATOM 637 N N . PRO A 1 83 ? -0.394 15.978 -26.434 1.00 79.31 83 PRO A N 1
ATOM 638 C CA . PRO A 1 83 ? -0.589 15.325 -27.719 1.00 79.31 83 PRO A CA 1
ATOM 639 C C . PRO A 1 83 ? 0.025 16.208 -28.813 1.00 79.31 83 PRO A C 1
ATOM 641 O O . PRO A 1 83 ? -0.163 17.426 -28.803 1.00 79.31 83 PRO A O 1
ATOM 644 N N . GLY A 1 84 ? 0.799 15.603 -29.720 1.00 79.69 84 GLY A N 1
ATOM 645 C CA . GLY A 1 84 ? 1.360 16.314 -30.870 1.00 79.69 84 GLY A CA 1
ATOM 646 C C . GLY A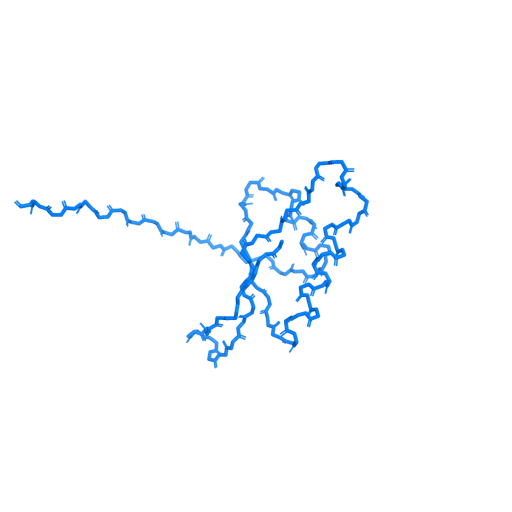 1 84 ? 0.255 16.957 -31.722 1.00 79.69 84 GLY A C 1
ATOM 647 O O . GLY A 1 84 ? -0.912 16.570 -31.593 1.00 79.69 84 GLY A O 1
ATOM 648 N N . PRO A 1 85 ? 0.583 17.946 -32.574 1.00 74.44 85 PRO A N 1
ATOM 649 C CA . PRO A 1 85 ? -0.403 18.499 -33.498 1.00 74.44 85 PRO A CA 1
ATOM 650 C C . PRO A 1 85 ? -1.008 17.363 -34.342 1.00 74.44 85 PRO A C 1
ATOM 652 O O . PRO A 1 85 ? -0.277 16.479 -34.790 1.00 74.44 85 PRO A O 1
ATOM 655 N N . ARG A 1 86 ? -2.343 17.359 -34.473 1.00 63.78 86 ARG A N 1
ATOM 656 C CA . ARG A 1 86 ? -3.081 16.420 -35.335 1.00 63.78 86 ARG A CA 1
ATOM 657 C C . ARG A 1 86 ? -2.760 16.653 -36.803 1.00 63.78 86 ARG A C 1
ATOM 659 O O . ARG A 1 86 ? -2.609 17.840 -37.171 1.00 63.78 86 ARG A O 1
#

Sequence (86 aa):
MSWLVRVSLWSGGDYLALDDLFVADGERGDGAGERLMRAVAEAAAGRVIRWEVAAANVAAQRFYQRIGAELIPKLICRWQVAPGPR

Foldseek 3Di:
DDWDWDQDPVVRDIAIEDEDDDDPPVRPPVCPSVVVVVVVVVVRVPHHYDYDDDPPPVVVVVVCVVSPDDDDDDDDDDDDDDPDDD

Secondary structure (DSSP, 8-state):
-EEEEEEETTTTEEEEEEEE----GGGTTTTHHHHHHHHHHHHHTTPPEE----TT-HHHHHHHHHTT------------PPPPP-